Protein AF-A0A932A715-F1 (afdb_monomer)

Nearest PDB structures (foldseek):
  5jsb-assembly1_B  TM=7.926E-01  e=5.997E+00  synthetic construct
  8rnc-assembly1_B  TM=6.695E-01  e=8.934E+00  Influenza B virus (B/Memphis/13/2003)
  2cpt-assembly1_A  TM=4.252E-01  e=3.525E+00  Homo sapiens

Foldseek 3Di:
DDDDDDDDDDDDPDDDDDPDPDDCPPVVVVVVQVPADAAQDQAPLRFGPRGHPDVPDNHRPVVVCQVVPDPPDQHDPLAPVSLVVSLVVLVVCVVVVVDDPVRSVVSVVVSVVCVVVNVVSPPNQDPVRVVPPDDPPPPDPPPDDDDDDD

Radius of gyration: 22.98 Å; Cα contacts (8 Å, |Δi|>4): 101; chains: 1; bounding box: 58×63×66 Å

Organism: NCBI:txid658062

pLDDT: mean 71.46, std 17.24, range [36.31, 94.69]

Mean predicted aligned error: 15.46 Å

Structure (mmCIF, N/CA/C/O backbone):
data_AF-A0A932A715-F1
#
_entry.id   AF-A0A932A715-F1
#
loop_
_atom_site.group_PDB
_atom_site.id
_atom_site.type_symbol
_atom_site.label_atom_id
_atom_site.label_alt_id
_atom_site.label_comp_id
_atom_site.label_asym_id
_atom_site.label_entity_id
_atom_site.label_seq_id
_atom_site.pdbx_PDB_ins_code
_atom_site.Cartn_x
_atom_site.Cartn_y
_atom_site.Cartn_z
_atom_site.occupancy
_atom_site.B_iso_or_equiv
_atom_site.auth_seq_id
_atom_site.auth_comp_id
_atom_site.auth_asym_id
_atom_site.auth_atom_id
_atom_site.pdbx_PDB_mode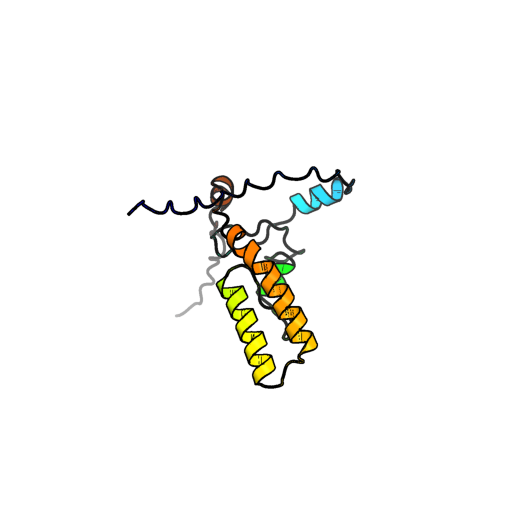l_num
ATOM 1 N N . MET A 1 1 ? 18.325 44.018 18.445 1.00 42.78 1 MET A N 1
ATOM 2 C CA . MET A 1 1 ? 17.453 42.977 17.862 1.00 42.78 1 MET A CA 1
ATOM 3 C C . MET A 1 1 ? 18.299 42.219 16.855 1.00 42.78 1 MET A C 1
ATOM 5 O O . MET A 1 1 ? 18.527 42.731 15.770 1.00 42.78 1 MET A O 1
ATOM 9 N N . SER A 1 2 ? 18.879 41.090 17.257 1.00 46.25 2 SER A N 1
ATOM 10 C CA . SER A 1 2 ? 19.697 40.268 16.357 1.00 46.25 2 SER A CA 1
ATOM 11 C C . SER A 1 2 ? 18.783 39.308 15.590 1.00 46.25 2 SER A C 1
ATOM 13 O O . SER A 1 2 ? 17.885 38.739 16.215 1.00 46.25 2 SER A O 1
ATOM 15 N N . PRO A 1 3 ? 18.955 39.127 14.269 1.00 54.88 3 PRO A N 1
ATOM 16 C CA . PRO A 1 3 ? 18.106 38.224 13.506 1.00 54.88 3 PRO A CA 1
ATOM 17 C C . PRO A 1 3 ? 18.422 36.764 13.857 1.00 54.88 3 PRO A C 1
ATOM 19 O O . PRO A 1 3 ? 19.577 36.339 13.859 1.00 54.88 3 PRO A O 1
ATOM 22 N N . SER A 1 4 ? 17.371 36.009 14.176 1.00 52.16 4 SER A N 1
ATOM 23 C CA . SER A 1 4 ? 17.410 34.561 14.376 1.00 52.16 4 SER A CA 1
ATOM 24 C C . SER A 1 4 ? 17.614 33.878 13.022 1.00 52.16 4 SER A C 1
ATOM 26 O O . SER A 1 4 ? 16.819 34.070 12.102 1.00 52.16 4 SER A O 1
ATOM 28 N N . ALA A 1 5 ? 18.703 33.121 12.882 1.00 52.81 5 ALA A N 1
ATOM 29 C CA . ALA A 1 5 ? 18.975 32.328 11.690 1.00 52.81 5 ALA A CA 1
ATOM 30 C C . ALA A 1 5 ? 18.004 31.138 11.623 1.00 52.81 5 ALA A C 1
ATOM 32 O O . ALA A 1 5 ? 17.916 30.349 12.564 1.00 52.81 5 ALA A O 1
ATOM 33 N N . ALA A 1 6 ? 17.280 31.011 10.509 1.00 52.44 6 ALA A N 1
ATOM 34 C CA . ALA A 1 6 ? 16.433 29.854 10.241 1.00 52.44 6 ALA A CA 1
ATOM 35 C C . ALA A 1 6 ? 17.293 28.577 10.130 1.00 52.44 6 ALA A C 1
ATOM 37 O O . ALA A 1 6 ? 18.383 28.629 9.551 1.00 52.44 6 ALA A O 1
ATOM 38 N N . PRO A 1 7 ? 16.833 27.427 10.657 1.00 53.25 7 PRO A N 1
ATOM 39 C CA . PRO A 1 7 ? 17.590 26.190 10.560 1.00 53.25 7 PRO A CA 1
ATOM 40 C C . PRO A 1 7 ? 17.639 25.730 9.101 1.00 53.25 7 PRO A C 1
ATOM 42 O O . PRO A 1 7 ? 16.609 25.548 8.451 1.00 53.25 7 PRO A O 1
ATOM 45 N N . VAL A 1 8 ? 18.853 25.535 8.588 1.00 55.34 8 VAL A N 1
ATOM 46 C CA . VAL A 1 8 ? 19.092 24.915 7.284 1.00 55.34 8 VAL A CA 1
ATOM 47 C C . VAL A 1 8 ? 18.646 23.461 7.388 1.00 55.34 8 VAL A C 1
ATOM 49 O O . VAL A 1 8 ? 19.193 22.692 8.179 1.00 55.34 8 VAL A O 1
ATOM 52 N N .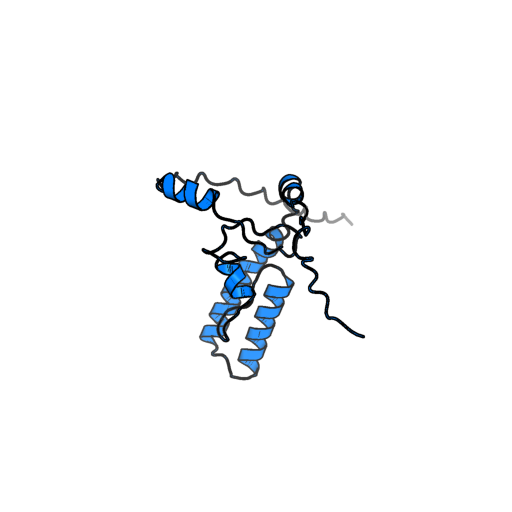 LEU A 1 9 ? 17.617 23.094 6.625 1.00 48.84 9 LEU A N 1
ATOM 53 C CA . LEU A 1 9 ? 17.127 21.724 6.547 1.00 48.84 9 LEU A CA 1
ATOM 54 C C . LEU A 1 9 ? 18.268 20.841 6.028 1.00 48.84 9 LEU A C 1
ATOM 56 O O . LEU A 1 9 ? 18.676 20.968 4.875 1.00 48.84 9 LEU A O 1
ATOM 60 N N . ALA A 1 10 ? 18.811 19.985 6.891 1.00 50.47 10 ALA A N 1
ATOM 61 C CA . ALA A 1 10 ? 19.874 19.067 6.516 1.00 50.47 10 ALA A CA 1
ATOM 62 C C . ALA A 1 10 ? 19.376 18.159 5.384 1.00 50.47 10 ALA A C 1
ATOM 64 O O . ALA A 1 10 ? 18.435 17.380 5.557 1.00 50.47 10 ALA A O 1
ATOM 65 N N . THR A 1 11 ? 19.997 18.268 4.213 1.00 53.75 11 THR A N 1
ATOM 66 C CA . THR A 1 11 ? 19.819 17.323 3.116 1.00 53.75 11 THR A CA 1
ATOM 67 C C . THR A 1 11 ? 20.312 15.962 3.589 1.00 53.75 11 THR A C 1
ATOM 69 O O . THR A 1 11 ? 21.509 15.747 3.764 1.00 53.75 11 THR A O 1
ATOM 72 N N . VAL A 1 12 ? 19.381 15.040 3.844 1.00 56.97 12 VAL A N 1
ATOM 73 C CA . VAL A 1 12 ? 19.720 13.652 4.168 1.00 56.97 12 VAL A CA 1
ATOM 74 C C . VAL A 1 12 ? 20.458 13.070 2.957 1.00 56.97 12 VAL A C 1
ATOM 76 O O . VAL A 1 12 ? 19.878 13.033 1.868 1.00 56.97 12 VAL A O 1
ATOM 79 N N . PRO A 1 13 ? 21.728 12.649 3.095 1.00 58.41 13 PRO A N 1
ATOM 80 C CA . PRO A 1 13 ? 22.461 12.054 1.990 1.00 58.41 13 PRO A CA 1
ATOM 81 C C . PRO A 1 13 ? 21.725 10.799 1.516 1.00 58.41 13 PRO A C 1
ATOM 83 O O . PRO A 1 13 ? 21.292 9.980 2.330 1.00 58.41 13 PRO A O 1
ATOM 86 N N . LYS A 1 14 ? 21.565 10.658 0.193 1.00 44.91 14 LYS A N 1
ATOM 87 C CA . LYS A 1 14 ? 20.946 9.476 -0.421 1.00 44.91 14 LYS A CA 1
ATOM 88 C C . LYS A 1 14 ? 21.662 8.229 0.124 1.00 44.91 14 LYS A C 1
ATOM 90 O O . LYS A 1 14 ? 22.885 8.155 -0.022 1.00 44.91 14 LYS A O 1
ATOM 95 N N . PRO A 1 15 ? 20.953 7.288 0.776 1.00 53.38 15 PRO A N 1
ATOM 96 C CA . PRO A 1 15 ? 21.588 6.109 1.347 1.00 53.38 15 PRO A CA 1
ATOM 97 C C . PRO A 1 15 ? 22.315 5.361 0.232 1.00 53.38 15 PRO A C 1
ATOM 99 O O . PRO A 1 15 ? 21.731 5.057 -0.811 1.00 53.38 15 PRO A O 1
ATOM 102 N N . GLN A 1 16 ? 23.611 5.125 0.428 1.00 54.03 16 GLN A N 1
ATOM 103 C CA . GLN A 1 16 ? 24.391 4.360 -0.532 1.00 54.03 16 GLN A CA 1
ATOM 104 C C . GLN A 1 16 ? 23.922 2.901 -0.483 1.00 54.03 16 GLN A C 1
ATOM 106 O O . GLN A 1 16 ? 23.718 2.373 0.616 1.00 54.03 16 GLN A O 1
ATOM 111 N N . PRO A 1 17 ? 23.707 2.249 -1.639 1.00 57.19 17 PRO A N 1
ATOM 112 C CA . PRO A 1 17 ? 23.274 0.862 -1.671 1.00 57.19 17 PRO A CA 1
ATOM 113 C C . PRO A 1 17 ? 24.315 -0.007 -0.965 1.00 57.19 17 PRO A C 1
ATOM 115 O O . PRO A 1 17 ? 25.486 -0.038 -1.336 1.00 57.19 17 PRO A O 1
ATOM 118 N N . ILE A 1 18 ? 23.875 -0.699 0.082 1.00 66.25 18 ILE A N 1
ATOM 119 C CA . ILE A 1 18 ? 24.702 -1.661 0.803 1.00 66.25 18 ILE A CA 1
ATOM 120 C C . ILE A 1 18 ? 24.985 -2.814 -0.173 1.00 66.25 18 ILE A C 1
ATOM 122 O O . ILE A 1 18 ? 24.028 -3.322 -0.767 1.00 66.25 18 ILE A O 1
ATOM 126 N N . PRO A 1 19 ? 26.245 -3.247 -0.364 1.00 61.12 19 PRO A N 1
ATOM 127 C CA . PRO A 1 19 ? 26.550 -4.404 -1.195 1.00 61.12 19 PRO A CA 1
ATOM 128 C C . PRO A 1 19 ? 25.852 -5.640 -0.622 1.00 61.12 19 PRO A C 1
ATOM 130 O O . PRO A 1 19 ? 26.266 -6.196 0.395 1.00 61.12 19 PRO A O 1
ATOM 133 N N . VAL A 1 20 ? 24.754 -6.056 -1.250 1.00 62.41 20 VAL A N 1
ATOM 134 C CA . VAL A 1 20 ? 24.082 -7.308 -0.906 1.00 62.41 20 VAL A CA 1
ATOM 135 C C . VAL A 1 20 ? 24.971 -8.431 -1.443 1.00 62.41 20 VAL A C 1
ATOM 137 O O . VAL A 1 20 ? 25.225 -8.451 -2.651 1.00 62.41 20 VAL A O 1
ATOM 140 N N . PRO A 1 21 ? 25.480 -9.352 -0.600 1.00 60.28 21 PRO A N 1
ATOM 141 C CA . PRO A 1 21 ? 26.271 -10.469 -1.091 1.00 60.28 21 PRO A CA 1
ATOM 142 C C . PRO A 1 21 ? 25.436 -11.240 -2.109 1.00 60.28 21 PRO A C 1
ATOM 144 O O . PRO A 1 21 ? 24.274 -11.565 -1.849 1.00 60.28 21 PRO A O 1
ATOM 147 N N . ALA A 1 22 ? 26.019 -11.507 -3.278 1.00 62.56 22 ALA A N 1
ATOM 148 C CA . ALA A 1 22 ? 25.360 -12.263 -4.326 1.00 62.56 22 ALA A CA 1
ATOM 149 C C . ALA A 1 22 ? 25.011 -13.652 -3.780 1.00 62.56 22 ALA A C 1
ATOM 151 O O . ALA A 1 22 ? 25.857 -14.541 -3.683 1.00 62.56 22 ALA A O 1
ATOM 152 N N . ARG A 1 23 ? 23.751 -13.847 -3.385 1.00 59.50 23 ARG A N 1
ATOM 153 C CA . ARG A 1 23 ? 23.230 -15.184 -3.132 1.00 59.50 23 ARG A CA 1
ATOM 154 C C . ARG A 1 23 ? 23.239 -15.888 -4.488 1.00 59.50 23 ARG A C 1
ATOM 156 O O . ARG A 1 23 ? 22.693 -15.310 -5.429 1.00 59.50 23 ARG A O 1
ATOM 163 N N . PRO A 1 24 ? 23.822 -17.091 -4.624 1.00 59.19 24 PRO A N 1
ATOM 164 C CA . PRO A 1 24 ? 23.767 -17.833 -5.873 1.00 59.19 24 PRO A CA 1
ATOM 165 C C . PRO A 1 24 ? 22.318 -18.277 -6.098 1.00 59.19 24 PRO A C 1
ATOM 167 O O . PRO A 1 24 ? 21.889 -19.360 -5.708 1.00 59.19 24 PRO A O 1
ATOM 170 N N . VAL A 1 25 ? 21.517 -17.386 -6.672 1.00 60.53 25 VAL A N 1
ATOM 171 C CA . VAL A 1 25 ? 20.263 -17.737 -7.318 1.00 60.53 25 VAL A CA 1
ATOM 172 C C . VAL A 1 25 ? 20.689 -18.429 -8.604 1.00 60.53 25 VAL A C 1
ATOM 174 O O . VAL A 1 25 ? 21.437 -17.841 -9.381 1.00 60.53 25 VAL A O 1
ATOM 177 N N . GLY A 1 26 ? 20.291 -19.689 -8.804 1.00 66.69 26 GLY A N 1
ATOM 178 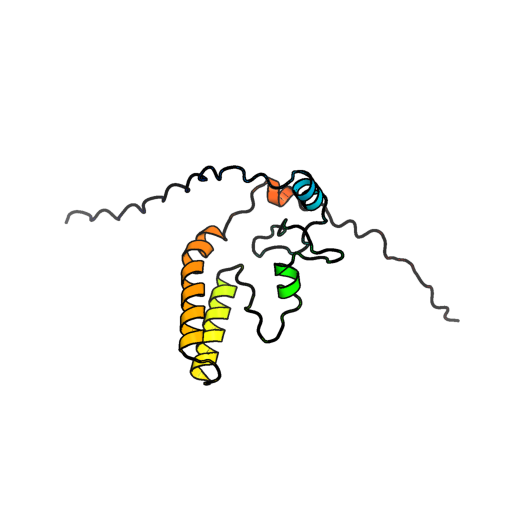C CA . GLY A 1 26 ? 20.657 -20.431 -10.014 1.00 66.69 26 GLY A CA 1
ATOM 179 C C . GLY A 1 26 ? 20.369 -19.581 -11.253 1.00 66.69 26 GLY A C 1
ATOM 180 O O . GLY A 1 26 ? 19.233 -19.136 -11.426 1.00 66.69 26 GLY A O 1
ATOM 181 N N . ALA A 1 27 ? 21.400 -19.317 -12.065 1.00 67.38 27 ALA A N 1
ATOM 182 C CA . ALA A 1 27 ? 21.366 -18.356 -13.173 1.00 67.38 27 ALA A CA 1
ATOM 183 C C . ALA A 1 27 ? 20.176 -18.583 -14.124 1.00 67.38 27 ALA A C 1
ATOM 185 O O . ALA A 1 27 ? 19.577 -17.641 -14.633 1.00 67.38 27 ALA A O 1
ATOM 186 N N . GLU A 1 28 ? 19.756 -19.835 -14.276 1.00 69.88 28 GLU A N 1
ATOM 187 C CA . GLU A 1 28 ? 18.605 -20.249 -15.075 1.00 69.88 28 GLU A CA 1
ATOM 188 C C . GLU A 1 28 ? 17.259 -19.696 -14.575 1.00 69.88 28 GLU A C 1
ATOM 190 O O . GLU A 1 28 ? 16.420 -19.273 -15.375 1.00 69.88 28 GLU A O 1
ATOM 195 N N . ARG A 1 29 ? 17.064 -19.599 -13.251 1.00 71.00 29 ARG A N 1
ATOM 196 C CA . ARG A 1 29 ? 15.857 -18.991 -12.661 1.00 71.00 29 ARG A CA 1
ATOM 197 C C . ARG A 1 29 ? 15.821 -17.484 -12.906 1.00 71.00 29 ARG A C 1
ATOM 199 O O . ARG A 1 29 ? 14.747 -16.933 -13.128 1.00 71.00 29 ARG A O 1
ATOM 206 N N . VAL A 1 30 ? 16.984 -16.832 -12.886 1.00 75.62 30 VAL A N 1
ATOM 207 C CA . VAL A 1 30 ? 17.115 -15.392 -13.159 1.00 75.62 30 VAL A CA 1
ATOM 208 C C . VAL A 1 30 ? 16.844 -15.105 -14.635 1.00 75.62 30 VAL A C 1
ATOM 210 O O . VAL A 1 30 ? 16.064 -14.209 -14.950 1.00 75.62 30 VAL A O 1
ATOM 213 N N . ASN A 1 31 ? 17.399 -15.913 -15.539 1.00 80.12 31 ASN A N 1
ATOM 214 C CA . ASN A 1 31 ? 17.168 -15.787 -16.980 1.00 80.12 31 ASN A CA 1
ATOM 215 C C . ASN A 1 31 ? 15.692 -15.989 -17.340 1.00 80.12 31 ASN A C 1
ATOM 217 O O . ASN A 1 31 ? 15.118 -15.178 -18.064 1.00 80.12 31 ASN A O 1
ATOM 221 N N . SER A 1 32 ? 15.057 -17.014 -16.768 1.00 76.12 32 SER A N 1
ATOM 222 C CA . SER A 1 32 ? 13.627 -17.275 -16.970 1.00 76.12 32 SER A CA 1
ATOM 223 C C . SER A 1 32 ? 12.755 -16.126 -16.453 1.00 76.12 32 SER A C 1
ATOM 225 O O . SER A 1 32 ? 11.810 -15.714 -17.120 1.00 76.12 32 SER A O 1
ATOM 227 N N . ALA A 1 33 ? 13.092 -15.555 -15.290 1.00 74.38 33 ALA A N 1
ATOM 228 C CA . ALA A 1 33 ? 12.398 -14.380 -14.761 1.00 74.38 33 ALA A CA 1
ATOM 229 C C . ALA A 1 33 ? 12.606 -13.133 -15.636 1.00 74.38 33 ALA A C 1
ATOM 231 O O . ALA A 1 33 ? 11.702 -12.307 -15.754 1.00 74.38 33 ALA A O 1
ATOM 232 N N . ASN A 1 34 ? 13.776 -13.001 -16.267 1.00 82.50 34 ASN A N 1
ATOM 233 C CA . ASN A 1 34 ? 14.078 -11.877 -17.145 1.00 82.50 34 ASN A CA 1
ATOM 234 C C . ASN A 1 34 ? 13.344 -11.941 -18.488 1.00 82.50 34 ASN A C 1
ATOM 236 O O . ASN A 1 34 ? 12.950 -10.891 -18.999 1.00 82.50 34 ASN A O 1
ATOM 240 N N . ALA A 1 35 ? 13.140 -13.149 -19.016 1.00 85.06 35 ALA A N 1
ATOM 241 C CA . ALA A 1 35 ? 12.402 -13.407 -20.251 1.00 85.06 35 ALA A CA 1
ATOM 242 C C . ALA A 1 35 ? 10.871 -13.379 -20.073 1.00 85.06 35 ALA A C 1
ATOM 244 O O . ALA A 1 35 ? 10.136 -13.342 -21.059 1.00 85.06 35 ALA A O 1
ATOM 245 N N . ALA A 1 36 ? 10.375 -13.407 -18.833 1.00 86.12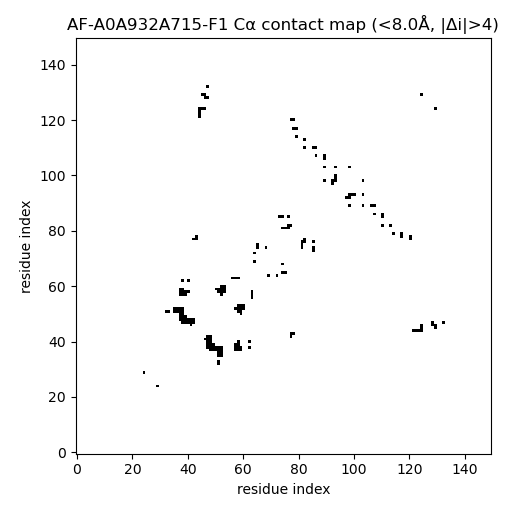 36 ALA A N 1
ATOM 246 C CA . ALA A 1 36 ? 8.946 -13.357 -18.564 1.00 86.12 36 ALA A CA 1
ATOM 247 C C . ALA A 1 36 ? 8.333 -12.010 -19.007 1.00 86.12 36 ALA A C 1
ATOM 249 O O . ALA A 1 36 ? 8.965 -10.958 -18.842 1.00 86.12 36 ALA A O 1
ATOM 250 N N . PRO A 1 37 ? 7.083 -12.008 -19.515 1.00 90.19 37 PRO A N 1
ATOM 251 C CA . PRO A 1 37 ? 6.371 -10.770 -19.815 1.00 90.19 37 PRO A CA 1
ATOM 252 C C . PRO A 1 37 ? 6.299 -9.880 -18.570 1.00 90.19 37 PRO A C 1
ATOM 254 O O . PRO A 1 37 ? 6.187 -10.369 -17.445 1.00 90.19 37 PRO A O 1
ATOM 257 N N . ARG A 1 38 ? 6.375 -8.561 -18.758 1.00 91.31 38 ARG A N 1
ATOM 258 C CA . ARG A 1 38 ? 6.346 -7.593 -17.653 1.00 91.31 38 ARG A CA 1
ATOM 259 C C . ARG A 1 38 ? 4.919 -7.212 -17.284 1.00 91.31 38 ARG A C 1
ATOM 261 O O . ARG A 1 38 ? 4.026 -7.187 -18.126 1.00 91.31 38 ARG A O 1
ATOM 268 N N . CYS A 1 39 ? 4.720 -6.908 -16.006 1.00 92.12 39 CYS A N 1
ATOM 269 C CA . CYS A 1 39 ? 3.463 -6.402 -15.476 1.00 92.12 39 CYS A CA 1
ATOM 270 C C . CYS A 1 39 ? 3.017 -5.147 -16.241 1.00 92.12 39 CYS A C 1
ATOM 272 O O . CYS A 1 39 ? 3.777 -4.181 -16.336 1.00 92.12 39 CYS A O 1
ATOM 274 N N . ARG A 1 40 ? 1.771 -5.149 -16.726 1.00 92.19 40 ARG A N 1
ATOM 275 C CA . ARG A 1 40 ? 1.181 -4.032 -17.482 1.00 92.19 40 ARG A CA 1
ATOM 276 C C . ARG A 1 40 ? 0.647 -2.888 -16.615 1.00 92.19 40 ARG A C 1
ATOM 278 O O . ARG A 1 40 ? 0.176 -1.900 -17.157 1.00 92.19 40 ARG A O 1
ATOM 285 N N . HIS A 1 41 ? 0.693 -3.013 -15.289 1.00 89.25 41 HIS A N 1
ATOM 286 C CA . HIS A 1 41 ? 0.242 -1.949 -14.395 1.00 89.25 41 HIS A CA 1
ATOM 287 C C . HIS A 1 41 ? 1.150 -0.717 -14.510 1.00 89.25 41 HIS A C 1
ATOM 289 O O . HIS A 1 41 ? 2.378 -0.836 -14.408 1.00 89.25 41 HIS A O 1
ATOM 295 N N . GLN A 1 42 ? 0.528 0.446 -14.697 1.00 87.50 42 GLN A N 1
ATOM 296 C CA . GLN A 1 42 ? 1.177 1.747 -14.643 1.00 87.50 42 GLN A CA 1
ATOM 297 C C . GLN A 1 42 ? 0.974 2.337 -13.256 1.00 87.50 42 GLN A C 1
ATOM 299 O O . GLN A 1 42 ? -0.160 2.492 -12.807 1.00 87.50 42 GLN A O 1
ATOM 304 N N . LYS A 1 43 ? 2.097 2.644 -12.615 1.00 80.12 43 LYS A N 1
ATOM 305 C CA . LYS A 1 43 ? 2.132 3.237 -11.293 1.00 80.12 43 LYS A CA 1
ATOM 306 C C . LYS A 1 43 ? 1.566 4.653 -11.310 1.00 80.12 43 LYS A C 1
ATOM 308 O O . LYS A 1 43 ? 1.515 5.295 -12.362 1.00 80.12 43 LYS A O 1
ATOM 313 N N . VAL A 1 44 ? 1.225 5.183 -10.140 1.00 77.25 44 VAL A N 1
ATOM 314 C CA . VAL A 1 44 ? 0.699 6.556 -9.981 1.00 77.25 44 VAL A CA 1
ATOM 315 C C . VAL A 1 44 ? 1.632 7.641 -10.532 1.00 77.25 44 VAL A C 1
ATOM 317 O O . VAL A 1 44 ? 1.171 8.703 -10.934 1.00 77.25 44 VAL A O 1
ATOM 320 N N . ASN A 1 45 ? 2.939 7.370 -10.592 1.00 71.62 45 ASN A N 1
ATOM 321 C CA . ASN A 1 45 ? 3.949 8.266 -11.157 1.00 71.62 45 ASN A CA 1
ATOM 322 C C . ASN A 1 45 ? 4.128 8.102 -12.681 1.00 71.62 45 ASN A C 1
ATOM 324 O O . ASN A 1 45 ? 5.075 8.634 -13.252 1.00 71.62 45 ASN A O 1
ATOM 328 N N . GLY A 1 46 ? 3.259 7.333 -13.343 1.00 76.38 46 GLY A N 1
ATOM 329 C CA . GLY A 1 46 ? 3.292 7.104 -14.787 1.00 76.38 46 GLY A CA 1
ATOM 330 C C . GLY A 1 46 ? 4.267 6.015 -15.245 1.00 76.38 46 GLY A C 1
ATOM 331 O O . GLY A 1 46 ? 4.297 5.697 -16.434 1.00 76.38 46 GLY A O 1
ATOM 332 N N . VAL A 1 47 ? 5.030 5.387 -14.346 1.00 82.25 47 VAL A N 1
ATOM 333 C CA . VAL A 1 47 ? 6.016 4.352 -14.710 1.00 82.25 47 VAL A CA 1
ATOM 334 C C . VAL A 1 47 ? 5.393 2.963 -14.684 1.00 82.25 47 VAL A C 1
ATOM 336 O O . VAL A 1 47 ? 4.654 2.618 -13.764 1.00 82.25 47 VAL A O 1
ATOM 339 N N . ARG A 1 48 ? 5.732 2.095 -15.643 1.00 84.50 48 ARG A N 1
ATOM 340 C CA . ARG A 1 48 ? 5.308 0.685 -15.582 1.00 84.50 48 ARG A CA 1
ATOM 341 C C . ARG A 1 48 ? 5.947 -0.041 -14.390 1.00 84.50 48 ARG A C 1
ATOM 343 O O . ARG A 1 48 ? 7.098 0.183 -14.032 1.00 84.50 48 ARG A O 1
ATOM 350 N N . CYS A 1 49 ? 5.210 -0.959 -13.768 1.00 85.69 49 CYS A N 1
ATOM 351 C CA . CYS A 1 49 ? 5.665 -1.709 -12.589 1.00 85.69 49 CYS A CA 1
ATOM 352 C C . CYS A 1 49 ? 6.985 -2.485 -12.807 1.00 85.69 49 CYS A C 1
ATOM 354 O O . CYS A 1 49 ? 7.751 -2.655 -11.859 1.00 85.69 49 CYS A O 1
ATOM 356 N N . GLY A 1 50 ? 7.244 -2.995 -14.018 1.00 84.12 50 GLY A N 1
ATOM 357 C CA . GLY A 1 50 ? 8.500 -3.680 -14.381 1.00 84.12 50 GLY A CA 1
ATOM 358 C C . GLY A 1 50 ? 8.717 -5.069 -13.752 1.00 84.12 50 GLY A C 1
ATOM 359 O O . GLY A 1 50 ? 9.577 -5.833 -14.197 1.00 84.12 50 GLY A O 1
ATOM 360 N N . SER A 1 51 ? 7.913 -5.451 -12.757 1.00 87.31 51 SER A N 1
ATOM 361 C CA . SER A 1 51 ? 7.931 -6.799 -12.174 1.00 87.31 51 SER A CA 1
ATOM 362 C C . SER A 1 51 ? 7.504 -7.856 -13.204 1.00 87.31 51 SER A C 1
ATOM 364 O O . SER A 1 51 ? 6.633 -7.564 -14.030 1.00 87.31 51 SER A O 1
ATOM 366 N N . PRO A 1 52 ? 8.062 -9.081 -13.168 1.00 91.00 52 PRO A N 1
ATOM 367 C CA . PRO A 1 52 ? 7.609 -10.164 -14.034 1.00 91.00 52 PRO A CA 1
ATOM 368 C C . PRO A 1 52 ? 6.134 -10.480 -13.753 1.00 91.00 52 PRO A C 1
ATOM 370 O O . PRO A 1 52 ? 5.695 -10.528 -12.598 1.00 91.00 52 PRO A O 1
ATOM 373 N N . ALA A 1 53 ? 5.357 -10.649 -14.817 1.00 92.06 53 ALA A N 1
ATOM 374 C CA . ALA A 1 53 ? 3.965 -11.045 -14.732 1.00 92.06 53 ALA A CA 1
ATOM 375 C C . ALA A 1 53 ? 3.853 -12.505 -14.277 1.00 92.06 53 ALA A C 1
ATOM 377 O O . ALA A 1 53 ? 4.744 -13.327 -14.515 1.00 92.06 53 ALA A O 1
ATOM 378 N N . VAL A 1 54 ? 2.745 -12.831 -13.613 1.00 90.69 54 VAL A N 1
ATOM 379 C CA . VAL A 1 54 ? 2.432 -14.226 -13.284 1.00 90.69 54 VAL A CA 1
ATOM 380 C C . VAL A 1 54 ? 2.156 -14.985 -14.584 1.00 90.69 54 VAL A C 1
ATOM 382 O O . VAL A 1 54 ? 1.688 -14.409 -15.565 1.00 90.69 54 VAL A O 1
ATOM 385 N N . HIS A 1 55 ? 2.459 -16.280 -14.603 1.00 85.81 55 HIS A N 1
ATOM 386 C CA . HIS A 1 55 ? 2.281 -17.133 -15.774 1.00 85.81 55 HIS A CA 1
ATOM 387 C C . HIS A 1 55 ? 0.870 -16.985 -16.379 1.00 85.81 55 HIS A C 1
ATOM 389 O O . HIS A 1 55 ? -0.129 -17.154 -15.680 1.00 85.81 55 HIS A O 1
ATOM 395 N N . HIS A 1 56 ? 0.805 -16.643 -17.671 1.00 84.19 56 HIS A N 1
ATOM 396 C CA . HIS A 1 56 ? -0.427 -16.347 -18.421 1.00 84.19 56 HIS A CA 1
ATOM 397 C C . HIS A 1 56 ? -1.306 -15.209 -17.864 1.00 84.19 56 HIS A C 1
ATOM 399 O O . HIS A 1 56 ? -2.503 -15.158 -18.151 1.00 84.19 56 HIS A O 1
ATOM 405 N N . ARG A 1 57 ? -0.745 -14.275 -17.089 1.00 89.06 57 ARG A N 1
ATOM 406 C CA . ARG A 1 57 ? -1.454 -13.089 -16.582 1.00 89.06 57 ARG A CA 1
ATOM 407 C C . ARG A 1 57 ? -0.863 -11.799 -17.139 1.00 89.06 57 ARG A C 1
ATOM 409 O O . ARG A 1 57 ? 0.270 -11.760 -17.610 1.00 89.06 57 ARG A O 1
ATOM 416 N N . LYS A 1 58 ? -1.657 -10.726 -17.082 1.00 91.06 58 LYS A N 1
ATOM 417 C CA . LYS A 1 58 ? -1.246 -9.375 -17.509 1.00 91.06 58 LYS A CA 1
ATOM 418 C C . LYS A 1 58 ? -0.449 -8.640 -16.425 1.00 91.06 58 LYS A C 1
ATOM 420 O O . LYS A 1 58 ? 0.269 -7.686 -16.727 1.00 91.06 58 LYS A O 1
ATOM 425 N N . TYR A 1 59 ? -0.569 -9.076 -15.173 1.00 91.56 59 TYR A N 1
ATOM 426 C CA . TYR A 1 59 ? -0.040 -8.382 -14.006 1.00 91.56 59 TYR A CA 1
ATOM 427 C C . TYR A 1 59 ? 0.919 -9.265 -13.195 1.00 91.56 59 TYR A C 1
ATOM 429 O O . TYR A 1 59 ? 0.922 -10.493 -13.307 1.00 91.56 59 TYR A O 1
ATOM 437 N N . CYS A 1 60 ? 1.779 -8.635 -12.388 1.00 90.94 60 CYS A N 1
ATOM 438 C CA . CYS A 1 60 ? 2.564 -9.348 -11.378 1.00 90.94 60 CYS A CA 1
ATOM 439 C C . CYS A 1 60 ? 1.655 -9.829 -10.241 1.00 90.94 60 CYS A C 1
ATOM 441 O O . CYS A 1 60 ? 0.516 -9.387 -10.124 1.00 90.94 60 CYS A O 1
ATOM 443 N N . TYR A 1 61 ? 2.169 -10.698 -9.367 1.00 88.88 61 TYR A N 1
ATOM 444 C CA . TYR A 1 61 ? 1.385 -11.267 -8.263 1.00 88.88 61 TYR A CA 1
ATOM 445 C C . TYR A 1 61 ? 0.673 -10.196 -7.420 1.00 88.88 61 TYR A C 1
ATOM 447 O O . TYR A 1 61 ? -0.491 -10.358 -7.065 1.00 88.88 61 TYR A O 1
ATOM 455 N N . TYR A 1 62 ? 1.357 -9.083 -7.148 1.00 86.06 62 TYR A N 1
ATOM 456 C CA . TYR A 1 62 ? 0.790 -7.958 -6.412 1.00 86.06 62 TYR A CA 1
ATOM 457 C C . TYR A 1 62 ? -0.335 -7.256 -7.191 1.00 86.06 62 TYR A C 1
ATOM 459 O O . TYR A 1 62 ? -1.439 -7.107 -6.676 1.00 86.06 62 TYR A O 1
ATOM 467 N N . HIS A 1 63 ? -0.091 -6.877 -8.449 1.00 88.31 63 HIS A N 1
ATOM 468 C CA . HIS A 1 63 ? -1.080 -6.143 -9.242 1.00 88.31 63 HIS A CA 1
ATOM 469 C C . HIS A 1 63 ? -2.251 -7.010 -9.725 1.00 88.31 63 HIS A C 1
ATOM 471 O O . HIS A 1 63 ? -3.331 -6.483 -9.961 1.00 88.31 63 HIS A O 1
ATOM 477 N N . GLU A 1 64 ? -2.096 -8.332 -9.808 1.00 89.00 64 GLU A N 1
ATOM 478 C CA . GLU A 1 64 ? -3.231 -9.235 -10.040 1.00 89.00 64 GLU A CA 1
ATOM 479 C C . GLU A 1 64 ? -4.221 -9.165 -8.863 1.00 89.00 64 GLU A C 1
ATOM 481 O O . GLU A 1 64 ? -5.424 -9.033 -9.072 1.00 89.00 64 GLU A O 1
ATOM 486 N N . LYS A 1 65 ? -3.718 -9.158 -7.619 1.00 84.50 65 LYS A N 1
ATOM 487 C CA . LYS A 1 65 ? -4.554 -8.979 -6.420 1.00 84.50 65 LYS A CA 1
ATOM 488 C C . LYS A 1 65 ? -5.148 -7.580 -6.304 1.00 84.50 65 LYS A C 1
ATOM 490 O O . LYS A 1 65 ? -6.232 -7.426 -5.760 1.00 84.50 65 LYS A O 1
ATOM 495 N N . PHE A 1 66 ? -4.458 -6.569 -6.825 1.00 81.81 66 PHE A N 1
ATOM 496 C CA . PHE A 1 66 ? -4.979 -5.205 -6.862 1.00 81.81 66 PHE A CA 1
ATOM 497 C C . PHE A 1 66 ? -6.241 -5.086 -7.724 1.00 81.81 66 PHE A C 1
ATOM 499 O O . PHE A 1 66 ? -7.223 -4.493 -7.287 1.00 81.81 66 PHE A O 1
ATOM 506 N N . TYR A 1 67 ? -6.230 -5.658 -8.931 1.00 83.94 67 TYR A N 1
ATOM 507 C CA . TYR A 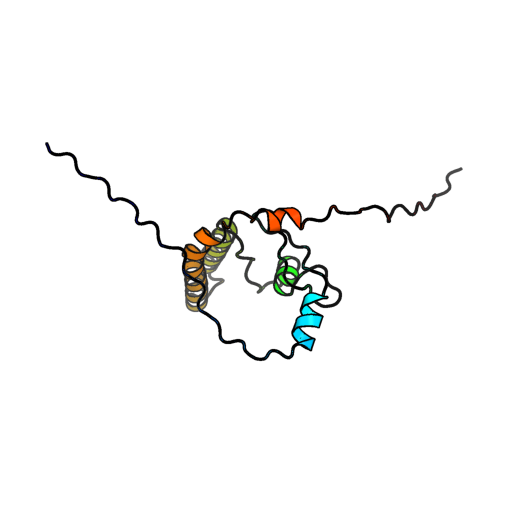1 67 ? -7.376 -5.587 -9.845 1.00 83.94 67 TYR A CA 1
ATOM 508 C C . TYR A 1 67 ? -8.466 -6.618 -9.545 1.00 83.94 67 TYR A C 1
ATOM 510 O O . TYR A 1 67 ? -9.584 -6.501 -10.041 1.00 83.94 67 TYR A O 1
ATOM 518 N N . SER A 1 68 ? -8.162 -7.643 -8.754 1.00 84.25 68 SER A N 1
ATOM 519 C CA . SER A 1 68 ? -9.123 -8.657 -8.313 1.00 84.25 68 SER A CA 1
ATOM 520 C C . SER A 1 68 ? -9.016 -8.870 -6.801 1.00 84.25 68 SER A C 1
ATOM 522 O O . SER A 1 68 ? -8.589 -9.942 -6.363 1.00 84.25 68 SER A O 1
ATOM 524 N N . PRO A 1 69 ? -9.363 -7.845 -5.998 1.00 76.94 69 PRO A N 1
ATOM 525 C CA . PRO A 1 69 ? -9.234 -7.921 -4.554 1.00 76.94 69 PRO A CA 1
ATOM 526 C C . PRO A 1 69 ? -10.280 -8.875 -3.984 1.00 76.94 69 PRO A C 1
ATOM 528 O O . PRO A 1 69 ? -11.464 -8.812 -4.324 1.00 76.94 69 PRO A O 1
ATOM 531 N N . ASN A 1 70 ? -9.858 -9.746 -3.072 1.00 78.44 70 ASN A N 1
ATOM 532 C CA . ASN A 1 70 ? -10.792 -10.463 -2.215 1.00 78.44 70 ASN A CA 1
ATOM 533 C C . ASN A 1 70 ? -11.285 -9.531 -1.102 1.00 78.44 70 ASN A C 1
ATOM 535 O O . ASN A 1 70 ? -10.638 -8.541 -0.770 1.00 78.44 70 ASN A O 1
ATOM 539 N N . ALA A 1 71 ? -12.390 -9.897 -0.448 1.00 69.94 71 ALA A N 1
ATOM 540 C CA . ALA A 1 71 ? -12.976 -9.108 0.642 1.00 69.94 71 ALA A CA 1
ATOM 541 C C . ALA A 1 71 ? -12.006 -8.805 1.807 1.00 69.94 71 ALA A C 1
ATOM 543 O O .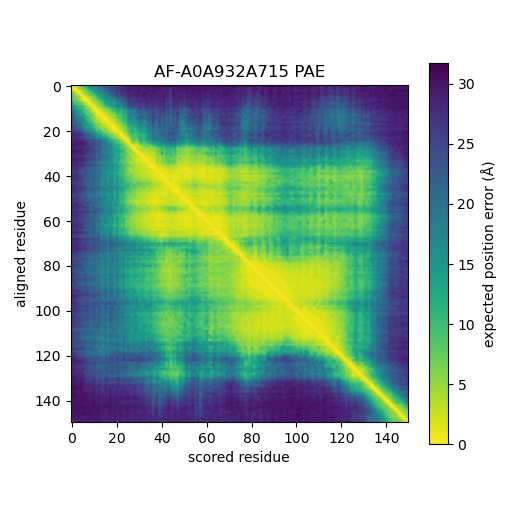 ALA A 1 71 ? -12.214 -7.842 2.537 1.00 69.94 71 ALA A O 1
ATOM 544 N N . ASN A 1 72 ? -10.953 -9.614 1.969 1.00 68.00 72 ASN A N 1
ATOM 545 C CA . ASN A 1 72 ? -9.966 -9.491 3.045 1.00 68.00 72 ASN A CA 1
ATOM 546 C C . ASN A 1 72 ? -8.607 -8.936 2.583 1.00 68.00 72 ASN A C 1
ATOM 548 O O . ASN A 1 72 ? -7.683 -8.865 3.394 1.00 68.00 72 ASN A O 1
ATOM 552 N N . ASP A 1 73 ? -8.442 -8.603 1.300 1.00 73.31 73 ASP A N 1
ATOM 553 C CA . ASP A 1 73 ? -7.171 -8.069 0.812 1.00 73.31 73 ASP A CA 1
ATOM 554 C C . ASP A 1 73 ? -7.012 -6.596 1.233 1.00 73.31 73 ASP A C 1
ATOM 556 O O . ASP A 1 73 ? -7.950 -5.798 1.193 1.00 73.31 73 ASP A O 1
ATOM 560 N N . ILE A 1 74 ? -5.801 -6.233 1.662 1.00 68.75 74 ILE A N 1
ATOM 561 C CA . ILE A 1 74 ? -5.449 -4.849 2.005 1.00 68.75 74 ILE A CA 1
ATOM 562 C C . ILE A 1 74 ? -5.447 -4.027 0.704 1.00 68.75 74 ILE A C 1
ATOM 564 O O . ILE A 1 74 ? -4.905 -4.505 -0.299 1.00 68.75 74 ILE A O 1
ATOM 568 N N . PRO A 1 75 ? -6.022 -2.806 0.690 1.00 70.81 75 PRO A N 1
ATOM 569 C CA . PRO A 1 75 ? -5.968 -1.944 -0.486 1.00 70.81 75 PRO A CA 1
ATOM 570 C C . PRO A 1 75 ? -4.516 -1.676 -0.890 1.00 70.81 75 PRO A C 1
ATOM 572 O O . PRO A 1 75 ? -3.627 -1.609 -0.042 1.00 70.81 75 PRO A O 1
ATOM 575 N N . CYS A 1 76 ? -4.276 -1.510 -2.190 1.00 75.56 76 CYS A N 1
ATOM 576 C CA . CYS A 1 76 ? -2.954 -1.146 -2.696 1.00 75.56 76 CYS A CA 1
ATOM 577 C C . CYS A 1 76 ? -2.467 0.137 -2.014 1.00 75.56 76 CYS A C 1
ATOM 579 O O . CYS A 1 76 ? -3.242 1.079 -1.900 1.00 75.56 76 CYS A O 1
ATOM 581 N N . LEU A 1 77 ? -1.212 0.155 -1.552 1.00 77.69 77 LEU A N 1
ATOM 582 C CA . LEU A 1 77 ? -0.603 1.278 -0.825 1.00 77.69 77 LEU A CA 1
ATOM 583 C C . LEU A 1 77 ? 0.530 1.905 -1.638 1.00 77.69 77 LEU A C 1
ATOM 585 O O . LEU A 1 77 ? 1.685 1.934 -1.212 1.00 77.69 77 LEU A O 1
ATOM 589 N N . GLU A 1 78 ? 0.215 2.319 -2.855 1.00 76.00 78 GLU A N 1
ATOM 590 C CA . GLU A 1 78 ? 1.213 2.783 -3.816 1.00 76.00 78 GLU A CA 1
ATOM 591 C C . GLU A 1 78 ? 1.549 4.271 -3.676 1.00 76.00 78 GLU A C 1
ATOM 593 O O . GLU A 1 78 ? 2.660 4.697 -3.982 1.00 76.00 78 GLU A O 1
ATOM 598 N N . ASP A 1 79 ? 0.595 5.056 -3.179 1.00 76.50 79 ASP A N 1
ATOM 599 C CA . ASP A 1 79 ? 0.691 6.508 -3.069 1.00 76.50 79 ASP A CA 1
ATOM 600 C C . ASP A 1 79 ? 0.156 7.033 -1.730 1.00 76.50 79 ASP A C 1
ATOM 602 O O . ASP A 1 79 ? -0.486 6.322 -0.952 1.00 76.50 79 ASP A O 1
ATOM 606 N N . ALA A 1 80 ? 0.396 8.314 -1.453 1.00 77.38 80 ALA A N 1
ATOM 607 C CA . ALA A 1 80 ? 0.001 8.914 -0.184 1.00 77.38 80 ALA A CA 1
ATOM 608 C C . ALA A 1 80 ? -1.518 8.900 0.041 1.00 77.38 80 ALA A C 1
ATOM 610 O O . ALA A 1 80 ? -1.963 8.693 1.174 1.00 77.38 80 ALA A O 1
ATOM 611 N N . ASN A 1 81 ? -2.314 9.059 -1.018 1.00 79.00 81 ASN A N 1
ATOM 612 C CA . ASN A 1 81 ? -3.767 9.011 -0.918 1.00 79.00 81 ASN A CA 1
ATOM 613 C C . ASN A 1 81 ? -4.246 7.592 -0.626 1.00 79.00 81 ASN A C 1
ATOM 615 O O . ASN A 1 81 ? -5.133 7.421 0.207 1.00 79.00 81 ASN A O 1
ATOM 619 N N . SER A 1 82 ? -3.644 6.570 -1.239 1.00 80.12 82 SER A N 1
ATOM 620 C CA . SER A 1 82 ? -3.988 5.179 -0.936 1.00 80.12 82 SER A CA 1
ATOM 621 C C . SER A 1 82 ? -3.676 4.782 0.517 1.00 80.12 82 SER A C 1
ATOM 623 O O . SER A 1 82 ? -4.496 4.132 1.174 1.00 80.12 82 SER A O 1
ATOM 625 N N . VAL A 1 83 ? -2.567 5.274 1.086 1.00 82.88 83 VAL A N 1
ATOM 626 C CA . VAL A 1 83 ? -2.259 5.112 2.519 1.00 82.88 83 VAL A CA 1
ATOM 627 C C . VAL A 1 83 ? -3.276 5.848 3.389 1.00 82.88 83 VAL A C 1
ATOM 629 O O . VAL A 1 83 ? -3.797 5.271 4.346 1.00 82.88 83 VAL A O 1
ATOM 632 N N . ALA A 1 84 ? -3.618 7.092 3.046 1.00 82.62 84 ALA A N 1
ATOM 633 C CA . ALA A 1 84 ? -4.649 7.846 3.757 1.00 82.62 84 ALA A CA 1
ATOM 634 C C . ALA A 1 84 ? -6.028 7.163 3.680 1.00 82.62 84 ALA A C 1
ATOM 636 O O . ALA A 1 84 ? -6.777 7.151 4.661 1.00 82.62 84 ALA A O 1
ATOM 637 N N . TYR A 1 85 ? -6.363 6.553 2.544 1.00 85.25 85 TYR A N 1
ATOM 638 C CA . TYR A 1 85 ? -7.594 5.793 2.362 1.00 85.25 85 TYR A CA 1
ATOM 639 C C . TYR A 1 85 ? -7.627 4.543 3.248 1.00 85.25 85 TYR A C 1
ATOM 641 O O . TYR A 1 85 ? -8.622 4.310 3.938 1.00 85.25 85 TYR A O 1
ATOM 649 N N . MET A 1 86 ? -6.533 3.776 3.308 1.00 87.00 86 MET A N 1
ATOM 650 C CA . MET A 1 86 ? -6.417 2.638 4.224 1.00 87.00 86 MET A CA 1
ATOM 651 C C . MET A 1 86 ? -6.585 3.074 5.686 1.00 87.00 86 MET A C 1
ATOM 653 O O . MET A 1 86 ? -7.337 2.436 6.423 1.00 87.00 86 MET A O 1
ATOM 657 N N . ILE A 1 87 ? -5.938 4.169 6.105 1.00 88.94 87 ILE A N 1
ATOM 658 C CA . ILE A 1 87 ? -6.085 4.705 7.468 1.00 88.94 87 ILE A CA 1
ATOM 659 C C . ILE A 1 87 ? -7.559 5.027 7.752 1.00 88.94 87 ILE A C 1
ATOM 661 O O . ILE A 1 87 ? -8.087 4.614 8.784 1.00 88.94 87 ILE A O 1
ATOM 665 N N . ASN A 1 88 ? -8.252 5.687 6.819 1.00 88.81 88 ASN A N 1
ATOM 666 C CA . ASN A 1 88 ? -9.683 5.969 6.948 1.00 88.81 88 ASN A CA 1
ATOM 667 C C . ASN A 1 88 ? -10.530 4.691 7.043 1.00 88.81 88 ASN A C 1
ATOM 669 O O . ASN A 1 88 ? -11.467 4.642 7.840 1.00 88.81 88 ASN A O 1
ATOM 673 N N . CYS A 1 89 ? -10.208 3.644 6.279 1.00 88.50 89 CYS A N 1
ATOM 674 C CA . CYS A 1 89 ? -10.901 2.357 6.371 1.00 88.50 89 CYS A CA 1
ATOM 675 C C . CYS A 1 89 ? -10.739 1.720 7.756 1.00 88.50 89 CYS A C 1
ATOM 677 O O . CYS A 1 89 ? -11.724 1.257 8.330 1.00 88.50 89 CYS A O 1
ATOM 679 N N . VAL A 1 90 ? -9.529 1.756 8.322 1.00 91.06 90 VAL A N 1
ATOM 680 C CA . VAL A 1 90 ? -9.263 1.245 9.676 1.00 91.06 90 VAL A CA 1
ATOM 681 C C . VAL A 1 90 ? -10.024 2.058 10.725 1.00 91.06 90 VAL A C 1
ATOM 683 O O . VAL A 1 90 ? -10.722 1.477 11.553 1.00 91.06 90 VAL A O 1
ATOM 686 N N . VAL A 1 91 ? -9.981 3.393 10.656 1.00 91.44 91 VAL A N 1
ATOM 687 C CA . VAL A 1 91 ? -10.720 4.276 11.580 1.00 91.44 91 VAL A CA 1
ATOM 688 C C . VAL A 1 91 ? -12.226 4.007 11.521 1.00 91.44 91 VAL A C 1
ATOM 690 O O . VAL A 1 91 ? -12.873 3.867 12.560 1.00 91.44 91 VAL A O 1
ATOM 693 N N . ARG A 1 92 ? -12.791 3.871 10.315 1.00 91.00 92 ARG A N 1
ATOM 694 C CA . ARG A 1 92 ? -14.205 3.509 10.132 1.00 91.00 92 ARG A CA 1
ATOM 695 C C . ARG A 1 92 ? -14.515 2.123 10.693 1.00 91.00 92 ARG A C 1
ATOM 697 O O . ARG A 1 92 ? -15.561 1.960 11.316 1.00 91.00 92 ARG A O 1
ATOM 704 N N . GLY A 1 93 ? -13.628 1.148 10.501 1.00 91.75 93 GLY A N 1
ATOM 705 C CA . GLY A 1 93 ? -13.766 -0.207 11.040 1.00 91.75 93 GLY A CA 1
ATOM 706 C C . GLY A 1 93 ? -13.828 -0.228 12.568 1.00 91.75 93 GLY A C 1
ATOM 707 O O . GLY A 1 93 ? -14.712 -0.869 13.132 1.00 91.75 93 GLY A O 1
ATOM 708 N N . ILE A 1 94 ? -12.957 0.539 13.232 1.00 94.69 94 ILE A N 1
ATOM 709 C CA . ILE A 1 94 ? -12.983 0.702 14.694 1.00 94.69 94 ILE A CA 1
ATOM 710 C C . ILE A 1 94 ? -14.290 1.376 15.127 1.00 94.69 94 ILE A C 1
ATOM 712 O O . ILE A 1 94 ? -14.995 0.857 15.987 1.00 94.69 94 ILE A O 1
ATOM 716 N N . ASN A 1 95 ? -14.645 2.510 14.509 1.00 94.00 95 ASN A N 1
ATOM 717 C CA . ASN A 1 95 ? -15.825 3.290 14.897 1.00 94.00 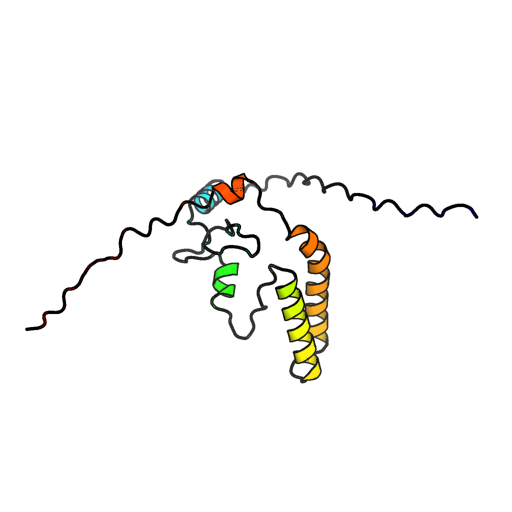95 ASN A CA 1
ATOM 718 C C . ASN A 1 95 ? -17.147 2.528 14.697 1.00 94.00 95 ASN A C 1
ATOM 720 O O . ASN A 1 95 ? -18.120 2.766 15.403 1.00 94.00 95 ASN A O 1
ATOM 724 N N . SER A 1 96 ? -17.189 1.621 13.723 1.00 93.38 96 SER A N 1
ATOM 725 C CA . SER A 1 96 ? -18.358 0.782 13.443 1.00 93.38 96 SER A CA 1
ATOM 726 C C . SER A 1 96 ? -18.392 -0.523 14.246 1.00 93.38 96 SER A C 1
ATOM 728 O O . SER A 1 96 ? -19.382 -1.244 14.167 1.00 93.38 96 SER A O 1
ATOM 730 N N . GLY A 1 97 ? -17.341 -0.836 15.012 1.00 91.06 97 GLY A N 1
ATOM 731 C CA . GLY A 1 97 ? -17.238 -2.067 15.802 1.00 91.06 97 GLY A CA 1
ATOM 732 C C . GLY A 1 97 ? -16.936 -3.334 14.992 1.00 91.06 97 GLY A C 1
ATOM 733 O O . GLY A 1 97 ? -16.886 -4.418 15.564 1.00 91.06 97 GLY A O 1
ATOM 734 N N . TYR A 1 98 ? -16.706 -3.221 13.680 1.00 88.75 98 TYR A N 1
ATOM 735 C CA . TYR A 1 98 ? -16.393 -4.360 12.804 1.00 88.75 98 TYR A CA 1
ATOM 736 C C . TYR A 1 98 ? -14.906 -4.742 12.797 1.00 88.75 98 TYR A C 1
ATOM 738 O O . TYR A 1 98 ? -14.522 -5.702 12.131 1.00 88.75 98 TYR A O 1
ATOM 746 N N . MET A 1 99 ? -14.055 -4.000 13.510 1.00 90.81 99 MET A N 1
ATOM 747 C CA . MET A 1 99 ? -12.620 -4.255 13.576 1.00 90.81 99 MET A CA 1
ATOM 748 C C . MET A 1 99 ? -12.136 -4.294 15.023 1.00 90.81 99 MET A C 1
ATOM 750 O O . MET A 1 99 ? -12.374 -3.370 15.796 1.00 90.81 99 MET A O 1
ATOM 754 N N . ASP A 1 100 ? -11.412 -5.359 15.364 1.00 93.25 100 ASP A N 1
ATOM 755 C CA . ASP A 1 100 ? -10.764 -5.492 16.665 1.00 93.25 100 ASP A CA 1
ATOM 756 C C . ASP A 1 100 ? -9.597 -4.499 16.823 1.00 93.25 100 ASP A C 1
ATOM 758 O O . ASP A 1 100 ? -8.838 -4.236 15.882 1.00 93.25 100 ASP A O 1
ATOM 762 N N . LEU A 1 101 ? -9.414 -3.986 18.041 1.00 91.94 101 LEU A N 1
ATOM 763 C CA . LEU A 1 101 ? -8.394 -2.984 18.357 1.00 91.94 101 LEU A CA 1
ATOM 764 C C . LEU A 1 101 ? -6.970 -3.507 18.139 1.00 91.94 101 LEU A C 1
ATOM 766 O O . LEU A 1 101 ? -6.097 -2.743 17.711 1.00 91.94 101 LEU A O 1
ATOM 770 N N . ARG A 1 102 ? -6.709 -4.797 18.394 1.00 92.38 102 ARG A N 1
ATOM 771 C CA . ARG A 1 102 ? -5.376 -5.377 18.174 1.00 92.38 102 ARG A CA 1
ATOM 772 C C . ARG A 1 102 ? -5.040 -5.403 16.686 1.00 92.38 102 ARG A C 1
ATOM 774 O O . ARG A 1 102 ? -3.958 -4.956 16.307 1.00 92.38 102 ARG A O 1
ATOM 781 N N . ALA A 1 103 ? -5.974 -5.864 15.855 1.00 88.06 103 ALA A N 1
ATOM 782 C CA . ALA A 1 103 ? -5.814 -5.874 14.402 1.00 88.06 103 ALA A CA 1
ATOM 783 C C . ALA A 1 103 ? -5.637 -4.451 13.847 1.00 88.06 103 ALA A C 1
ATOM 785 O O . ALA A 1 103 ? -4.715 -4.196 13.069 1.00 88.06 103 ALA A O 1
ATOM 786 N N . ALA A 1 104 ? -6.459 -3.506 14.310 1.00 92.06 104 ALA A N 1
ATOM 787 C CA . ALA A 1 104 ? -6.359 -2.109 13.911 1.00 92.06 104 ALA A CA 1
ATOM 788 C C . ALA A 1 104 ? -4.997 -1.490 14.268 1.00 92.06 104 ALA A C 1
ATOM 790 O O . ALA A 1 104 ? -4.397 -0.798 13.445 1.00 92.06 104 ALA A O 1
ATOM 791 N N . THR A 1 105 ? -4.469 -1.785 15.460 1.00 92.25 105 THR A N 1
ATOM 792 C CA . THR A 1 105 ? -3.150 -1.298 15.895 1.00 92.25 105 THR A CA 1
ATOM 793 C C . THR A 1 105 ? -2.037 -1.813 14.983 1.00 92.25 105 THR A C 1
ATOM 795 O O . THR A 1 105 ? -1.176 -1.037 14.568 1.00 92.25 105 THR A O 1
ATOM 798 N N . SER A 1 106 ? -2.068 -3.098 14.611 1.00 90.88 106 SER A N 1
ATOM 799 C CA . SER A 1 106 ? -1.094 -3.671 13.673 1.00 90.88 106 SER A CA 1
ATOM 800 C C . SER A 1 106 ? -1.157 -3.019 12.288 1.00 90.88 106 SER A C 1
ATOM 802 O O . SER A 1 106 ? -0.111 -2.719 11.711 1.00 90.88 106 SER A O 1
ATOM 804 N N . LEU A 1 107 ? -2.360 -2.749 11.768 1.00 87.88 107 LEU A N 1
ATOM 805 C CA . LEU A 1 107 ? -2.543 -2.099 10.465 1.00 87.88 107 LEU A CA 1
ATOM 806 C C . LEU A 1 107 ? -2.074 -0.639 10.472 1.00 87.88 107 LEU A C 1
ATOM 808 O O . LEU A 1 107 ? -1.367 -0.214 9.560 1.00 87.88 107 LEU A O 1
ATOM 812 N N . LEU A 1 108 ? -2.408 0.123 11.516 1.00 89.38 108 LEU A N 1
ATOM 813 C CA . LEU A 1 108 ? -1.949 1.507 11.659 1.00 89.38 108 LEU A CA 1
ATOM 814 C C . LEU A 1 108 ? -0.432 1.584 11.835 1.00 89.38 108 LEU A C 1
ATOM 816 O O . LEU A 1 108 ? 0.201 2.477 11.276 1.00 89.38 108 LEU A O 1
ATOM 820 N N . TYR A 1 109 ? 0.169 0.633 12.551 1.00 90.00 109 TYR A N 1
ATOM 821 C CA . TYR A 1 109 ? 1.621 0.555 12.671 1.00 90.00 109 TYR A CA 1
ATOM 822 C C . TYR A 1 109 ? 2.292 0.268 11.320 1.00 90.00 109 TYR A C 1
ATOM 824 O O . TYR A 1 109 ? 3.273 0.922 10.962 1.00 90.00 109 TYR A O 1
ATOM 832 N N . ALA A 1 110 ? 1.742 -0.652 10.520 1.00 84.56 110 ALA A N 1
ATOM 833 C CA . ALA A 1 110 ? 2.222 -0.883 9.158 1.00 84.56 110 ALA A CA 1
ATOM 834 C C . ALA A 1 110 ? 2.105 0.390 8.296 1.00 84.56 110 ALA A C 1
ATOM 836 O O . ALA A 1 110 ? 3.070 0.777 7.638 1.00 84.56 110 ALA A O 1
ATOM 837 N N . ALA A 1 111 ? 0.970 1.095 8.375 1.00 83.38 111 ALA A N 1
ATOM 838 C CA . ALA A 1 111 ? 0.747 2.363 7.679 1.00 83.38 111 ALA A CA 1
ATOM 839 C C . ALA A 1 111 ? 1.788 3.432 8.045 1.00 83.38 111 ALA A C 1
ATOM 841 O O . ALA A 1 111 ? 2.329 4.103 7.169 1.00 83.38 111 ALA A O 1
ATOM 842 N N . GLN A 1 112 ? 2.105 3.572 9.335 1.00 84.50 112 GLN A N 1
ATOM 843 C CA . GLN A 1 112 ? 3.087 4.542 9.830 1.00 84.50 112 GLN A CA 1
ATOM 844 C C . GLN A 1 112 ? 4.484 4.303 9.252 1.00 84.50 112 GLN A C 1
ATOM 846 O O . GLN A 1 112 ? 5.160 5.261 8.878 1.00 84.50 112 GLN A O 1
ATOM 851 N N . ASN A 1 113 ? 4.898 3.040 9.116 1.00 82.62 113 ASN A N 1
ATOM 852 C CA . ASN A 1 113 ? 6.184 2.686 8.509 1.00 82.62 113 ASN A CA 1
ATOM 853 C C . ASN A 1 113 ? 6.255 3.047 7.013 1.00 82.62 113 ASN A C 1
ATOM 855 O O . ASN A 1 113 ? 7.345 3.276 6.491 1.00 82.62 113 ASN A O 1
ATOM 859 N N . MET A 1 114 ? 5.110 3.163 6.333 1.00 75.19 114 MET A N 1
ATOM 860 C CA . MET A 1 114 ? 5.047 3.580 4.929 1.00 75.19 114 MET A CA 1
ATOM 861 C C . MET A 1 114 ? 5.179 5.099 4.749 1.00 75.19 114 MET A C 1
ATOM 863 O O . MET A 1 114 ? 5.640 5.542 3.705 1.00 75.19 114 MET A O 1
ATOM 867 N N . ILE A 1 115 ? 4.844 5.919 5.750 1.00 74.38 115 ILE A N 1
ATOM 868 C CA . ILE A 1 115 ? 4.904 7.393 5.665 1.00 74.38 115 ILE A CA 1
ATOM 869 C C . ILE A 1 115 ? 6.284 7.943 5.246 1.00 74.38 115 ILE A C 1
ATOM 871 O O . ILE A 1 115 ? 6.330 8.781 4.342 1.00 74.38 115 ILE A O 1
ATOM 875 N N . PRO A 1 116 ? 7.422 7.524 5.837 1.00 71.19 116 PRO A N 1
ATOM 876 C CA . PRO A 1 116 ? 8.733 7.968 5.360 1.00 71.19 116 PRO A CA 1
ATOM 877 C C . PRO A 1 116 ? 9.035 7.465 3.941 1.00 71.19 116 PRO A C 1
ATOM 879 O O . PRO A 1 116 ? 9.699 8.169 3.179 1.00 71.19 116 PRO A O 1
ATOM 882 N N . LEU A 1 117 ? 8.502 6.296 3.568 1.00 67.75 117 LEU A N 1
ATOM 883 C CA . LEU A 1 117 ? 8.641 5.724 2.232 1.00 67.75 117 LEU A CA 1
ATOM 884 C C . LEU A 1 117 ? 7.831 6.507 1.193 1.00 67.75 117 LEU A C 1
ATOM 886 O O . LEU A 1 117 ? 8.295 6.653 0.074 1.00 67.75 117 LEU A O 1
ATOM 890 N N . LEU A 1 118 ? 6.689 7.104 1.550 1.00 66.75 118 LEU A N 1
ATOM 891 C CA . LEU A 1 118 ? 5.882 7.923 0.632 1.00 66.75 118 LEU A CA 1
ATOM 892 C C . LEU A 1 118 ? 6.661 9.107 0.036 1.00 66.75 118 LEU A C 1
ATOM 894 O O . LEU A 1 118 ? 6.478 9.431 -1.134 1.00 66.75 118 LEU A O 1
ATOM 898 N N . LYS A 1 119 ? 7.583 9.713 0.798 1.00 62.56 119 LYS A N 1
ATOM 899 C CA . LYS A 1 119 ? 8.485 10.761 0.276 1.00 62.56 119 LYS A CA 1
ATOM 900 C C . LYS A 1 119 ? 9.478 10.228 -0.763 1.00 62.56 119 LYS A C 1
ATOM 902 O O . LYS A 1 119 ? 9.982 11.001 -1.565 1.00 62.56 119 LYS A O 1
ATOM 907 N N . GLN A 1 120 ? 9.770 8.930 -0.720 1.00 59.34 120 GLN A N 1
ATOM 908 C CA . GLN A 1 120 ? 10.650 8.225 -1.655 1.00 59.34 120 GLN A CA 1
ATOM 909 C C . GLN A 1 120 ? 9.874 7.533 -2.788 1.00 59.34 120 GLN A C 1
ATOM 911 O O . GLN A 1 120 ? 10.457 7.252 -3.827 1.00 59.34 120 GLN A O 1
ATOM 916 N N . LEU A 1 121 ? 8.575 7.266 -2.601 1.00 57.12 121 LEU A N 1
ATOM 917 C CA . LEU A 1 121 ? 7.663 6.730 -3.619 1.00 57.12 121 LEU A CA 1
ATOM 918 C C . LEU A 1 121 ? 7.262 7.798 -4.650 1.00 57.12 121 LEU A C 1
ATOM 920 O O . LEU A 1 121 ? 6.941 7.443 -5.780 1.00 57.12 121 LEU A O 1
ATOM 924 N N . TYR A 1 122 ? 7.419 9.089 -4.322 1.00 54.56 122 TYR A N 1
ATOM 925 C CA . TYR A 1 122 ? 7.656 10.163 -5.302 1.00 54.56 122 TYR A CA 1
ATOM 926 C C . TYR A 1 122 ? 9.073 10.050 -5.897 1.00 54.56 122 TYR A C 1
ATOM 928 O O . TYR A 1 122 ? 9.880 10.977 -5.833 1.00 54.56 122 TYR A O 1
ATOM 936 N N . LEU A 1 123 ? 9.417 8.884 -6.444 1.00 54.09 123 LEU A N 1
ATOM 937 C CA . LEU A 1 123 ? 10.562 8.796 -7.332 1.00 54.09 123 LEU A CA 1
ATOM 938 C C . LEU A 1 123 ? 10.092 9.387 -8.660 1.00 54.09 123 LEU A C 1
ATOM 940 O O . LEU A 1 123 ? 9.242 8.792 -9.333 1.00 54.09 123 LEU A O 1
ATOM 944 N N . GLU A 1 124 ? 10.609 10.570 -8.996 1.00 54.94 124 GLU A N 1
ATOM 945 C CA . GLU A 1 124 ? 10.579 11.050 -10.375 1.00 54.94 124 GLU A CA 1
ATOM 946 C C . GLU A 1 124 ? 11.063 9.893 -11.257 1.00 54.94 124 GLU A C 1
ATOM 948 O O . GLU A 1 124 ? 12.127 9.327 -10.965 1.00 54.94 124 GLU A O 1
ATOM 953 N N . PRO A 1 125 ? 10.281 9.499 -12.274 1.00 56.84 125 PRO A N 1
ATOM 954 C CA . PRO A 1 125 ? 10.716 8.488 -13.219 1.00 56.84 125 PRO A CA 1
ATOM 955 C C . PRO A 1 125 ? 12.100 8.859 -13.745 1.00 56.84 125 PRO A C 1
ATOM 957 O O . PRO A 1 125 ? 12.309 10.007 -14.158 1.00 56.84 125 PRO A O 1
ATOM 960 N N . SER A 1 126 ? 13.051 7.927 -13.772 1.00 58.72 126 SER A N 1
ATOM 961 C CA . SER A 1 126 ? 14.258 8.205 -14.552 1.00 58.72 126 SER A CA 1
ATOM 962 C C . SER A 1 126 ? 13.876 8.351 -16.034 1.00 58.72 126 SER A C 1
ATOM 964 O O . SER A 1 126 ? 12.879 7.790 -16.497 1.00 58.72 126 SER A O 1
ATOM 966 N N . GLN A 1 127 ? 14.663 9.104 -16.808 1.00 54.72 127 GLN A N 1
ATOM 967 C CA . GLN A 1 127 ? 14.418 9.239 -18.251 1.00 54.72 127 GLN A CA 1
ATOM 968 C C . GLN A 1 127 ? 14.395 7.870 -18.959 1.00 54.72 127 GLN A C 1
ATOM 970 O O . GLN A 1 127 ? 13.607 7.670 -19.880 1.00 54.72 127 GLN A O 1
ATOM 975 N N . ASP A 1 128 ? 15.176 6.908 -18.462 1.00 58.16 128 ASP A N 1
ATOM 976 C CA . ASP A 1 128 ? 15.209 5.532 -18.966 1.00 58.16 128 ASP A CA 1
ATOM 977 C C . ASP A 1 128 ? 13.905 4.765 -18.670 1.00 58.16 128 ASP A C 1
ATOM 979 O O . ASP A 1 128 ? 13.440 3.974 -19.491 1.00 58.16 128 ASP A O 1
ATOM 983 N N . GLU A 1 129 ? 13.275 5.015 -17.516 1.00 61.88 129 GLU A N 1
ATOM 984 C CA . GLU A 1 129 ? 11.996 4.402 -17.132 1.00 61.88 129 GLU A CA 1
ATOM 985 C C . GLU A 1 129 ? 10.812 4.932 -17.955 1.00 61.88 129 GLU A C 1
ATOM 987 O O . GLU A 1 129 ? 9.877 4.180 -18.239 1.00 61.88 129 GLU A O 1
ATOM 992 N N . LEU A 1 130 ? 10.858 6.204 -18.365 1.00 60.59 130 LEU A N 1
ATOM 993 C CA . LEU A 1 130 ? 9.870 6.813 -1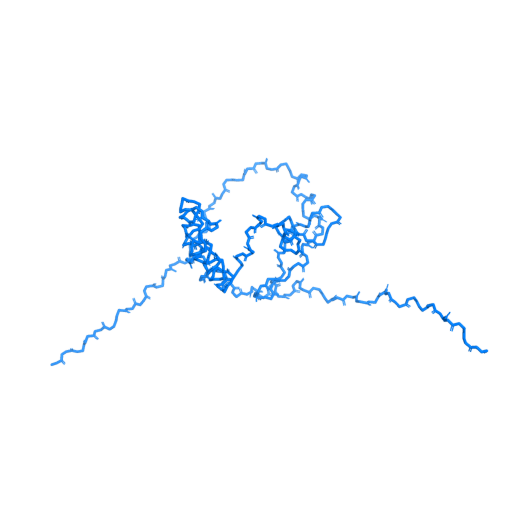9.265 1.00 60.59 130 LEU A CA 1
ATOM 994 C C . LEU A 1 130 ? 10.031 6.329 -20.712 1.00 60.59 130 LEU A C 1
ATOM 996 O O . LEU A 1 130 ? 9.035 6.148 -21.411 1.00 60.59 130 LEU A O 1
ATOM 1000 N N . ALA A 1 131 ? 11.269 6.092 -21.156 1.00 53.19 131 ALA A N 1
ATOM 1001 C CA . ALA A 1 131 ? 11.569 5.658 -22.519 1.00 53.19 131 ALA A CA 1
ATOM 1002 C C . ALA A 1 131 ? 11.149 4.203 -22.809 1.00 53.19 131 ALA A C 1
ATOM 1004 O O . ALA A 1 131 ? 10.877 3.867 -23.957 1.00 53.19 131 ALA A O 1
ATOM 1005 N N . GLY A 1 132 ? 11.044 3.344 -21.786 1.00 50.44 132 GLY A N 1
ATOM 1006 C CA . GLY A 1 132 ? 10.632 1.936 -21.924 1.00 50.44 132 GLY A CA 1
ATOM 1007 C C . GLY A 1 132 ? 9.125 1.699 -22.128 1.00 50.44 132 GLY A C 1
ATOM 1008 O O . GLY A 1 132 ? 8.674 0.547 -22.150 1.00 50.44 132 GLY A O 1
ATOM 1009 N N . ALA A 1 133 ? 8.318 2.756 -22.244 1.00 51.16 133 ALA A N 1
ATOM 1010 C CA . ALA A 1 133 ? 6.926 2.660 -22.666 1.00 51.16 133 ALA A CA 1
ATOM 1011 C C . ALA A 1 133 ? 6.860 2.518 -24.196 1.00 51.16 133 ALA A C 1
ATOM 1013 O O . ALA A 1 133 ? 6.562 3.473 -24.905 1.00 51.16 133 ALA A O 1
ATOM 1014 N N . GLU A 1 134 ? 7.149 1.318 -24.704 1.00 46.16 134 GLU A N 1
ATOM 1015 C CA . GLU A 1 134 ? 6.892 0.979 -26.110 1.00 46.16 134 GLU A CA 1
ATOM 1016 C C . GLU A 1 134 ? 5.440 1.354 -26.475 1.00 46.16 134 GLU A C 1
ATOM 1018 O O . GLU A 1 134 ? 4.527 1.009 -25.702 1.00 46.16 134 GLU A O 1
ATOM 1023 N N . PRO A 1 135 ? 5.208 2.048 -27.607 1.00 43.16 135 PRO A N 1
ATOM 1024 C CA . PRO A 1 135 ? 3.870 2.408 -28.047 1.00 43.16 135 PRO A CA 1
ATOM 1025 C C . PRO A 1 135 ? 3.032 1.143 -28.237 1.00 43.16 135 PRO A C 1
ATOM 1027 O O . PRO A 1 135 ? 3.480 0.141 -28.796 1.00 43.16 135 PRO A O 1
ATOM 1030 N N . GLU A 1 136 ? 1.808 1.191 -27.727 1.00 47.81 136 GLU A N 1
ATOM 1031 C CA . GLU A 1 136 ? 0.807 0.150 -27.898 1.00 47.81 136 GLU A CA 1
ATOM 1032 C C . GLU A 1 136 ? 0.526 -0.011 -29.398 1.00 47.81 136 GLU A C 1
ATOM 1034 O O . GLU A 1 136 ? -0.032 0.871 -30.047 1.00 47.81 136 GLU A O 1
ATOM 1039 N N . ASN A 1 137 ? 0.992 -1.112 -29.987 1.00 42.06 137 ASN A N 1
ATOM 1040 C CA . ASN A 1 137 ? 0.608 -1.476 -31.341 1.00 42.06 137 ASN A CA 1
ATOM 1041 C C . ASN A 1 137 ? -0.777 -2.133 -31.281 1.00 42.06 137 ASN A C 1
ATOM 1043 O O . ASN A 1 137 ? -0.885 -3.358 -31.275 1.00 42.06 137 ASN A O 1
ATOM 1047 N N . ASP A 1 138 ? -1.828 -1.312 -31.235 1.00 40.88 138 ASP A N 1
ATOM 1048 C CA . ASP A 1 138 ? -3.240 -1.726 -31.332 1.00 40.88 138 ASP A CA 1
ATOM 1049 C C . ASP A 1 138 ? -3.659 -2.146 -32.757 1.00 40.88 138 ASP A C 1
ATOM 1051 O O . ASP A 1 138 ? -4.840 -2.191 -33.105 1.00 40.88 138 ASP A O 1
ATOM 1055 N N . ALA A 1 139 ? -2.708 -2.488 -33.624 1.00 44.47 139 ALA A N 1
ATOM 1056 C CA . ALA A 1 139 ? -3.002 -3.022 -34.943 1.00 44.4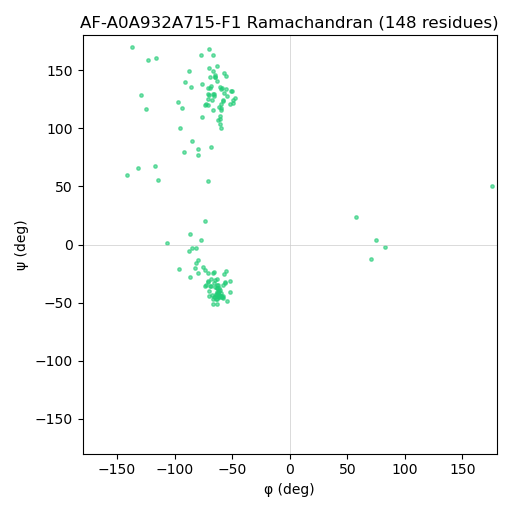7 139 ALA A CA 1
ATOM 1057 C C . ALA A 1 139 ? -3.052 -4.556 -34.904 1.00 44.47 139 ALA A C 1
ATOM 1059 O O . ALA A 1 139 ? -2.075 -5.188 -35.293 1.00 44.47 139 ALA A O 1
ATOM 1060 N N . ALA A 1 140 ? -4.169 -5.144 -34.444 1.00 44.88 140 ALA A N 1
ATOM 1061 C CA . ALA A 1 140 ? -4.708 -6.415 -34.976 1.00 44.88 140 ALA A CA 1
ATOM 1062 C C . ALA A 1 140 ? -5.950 -6.959 -34.228 1.00 44.88 140 ALA A C 1
ATOM 1064 O O . ALA A 1 140 ? -5.984 -8.141 -33.924 1.00 44.88 140 ALA A O 1
ATOM 1065 N N . GLU A 1 141 ? -7.010 -6.179 -33.992 1.00 41.56 141 GLU A N 1
ATOM 1066 C CA . GLU A 1 141 ? -8.360 -6.761 -33.803 1.00 41.56 141 GLU A CA 1
ATOM 1067 C C . GLU A 1 141 ? -9.438 -5.889 -34.474 1.00 41.56 141 GLU A C 1
ATOM 1069 O O . GLU A 1 141 ? -10.367 -5.402 -33.848 1.00 41.56 141 GLU A O 1
ATOM 1074 N N . ASN A 1 142 ? -9.323 -5.694 -35.791 1.00 39.78 142 ASN A N 1
ATOM 1075 C CA . ASN A 1 142 ? -10.460 -5.324 -36.644 1.00 39.78 142 ASN A CA 1
ATOM 1076 C C . ASN A 1 142 ? -10.694 -6.446 -37.663 1.00 39.78 142 ASN A C 1
ATOM 1078 O O . ASN A 1 142 ? -10.455 -6.297 -38.859 1.00 39.78 142 ASN A O 1
ATOM 1082 N N . GLY A 1 143 ? -11.126 -7.606 -37.167 1.00 37.19 143 GLY A N 1
ATOM 1083 C CA . GLY A 1 143 ? -11.744 -8.644 -37.987 1.00 37.19 143 GLY A CA 1
ATOM 1084 C C . GLY A 1 143 ? -13.227 -8.329 -38.133 1.00 37.19 143 GLY A C 1
ATOM 1085 O O . GLY A 1 143 ? -14.028 -8.730 -37.292 1.00 37.19 143 GLY A O 1
ATOM 1086 N N . GLY A 1 144 ? -13.582 -7.561 -39.163 1.00 36.31 144 GLY A N 1
ATOM 1087 C CA . GLY A 1 144 ? -14.970 -7.269 -39.503 1.00 36.31 144 GLY A CA 1
ATOM 1088 C C . GLY A 1 144 ? -15.739 -8.551 -39.814 1.00 36.31 144 GLY A C 1
ATOM 1089 O O . GLY A 1 144 ? -15.432 -9.248 -40.776 1.00 36.31 144 GLY A O 1
ATOM 1090 N N . ALA A 1 145 ? -16.754 -8.846 -39.007 1.00 37.59 145 ALA A N 1
ATOM 1091 C CA . ALA A 1 145 ? -17.844 -9.724 -39.399 1.00 37.59 145 ALA A CA 1
ATOM 1092 C C . ALA A 1 145 ? -18.980 -8.832 -39.917 1.00 37.59 145 ALA A C 1
ATOM 1094 O O . ALA A 1 145 ? -19.707 -8.214 -39.137 1.00 37.59 145 ALA A O 1
ATOM 1095 N N . GLU A 1 146 ? -19.088 -8.721 -41.240 1.00 39.91 146 GLU A N 1
ATOM 1096 C CA . GLU A 1 146 ? -20.239 -8.119 -41.910 1.00 39.91 146 GLU A CA 1
ATOM 1097 C C . GLU A 1 146 ? -21.517 -8.876 -41.515 1.00 39.91 146 GLU A C 1
ATOM 1099 O O . GLU A 1 146 ? -21.625 -10.090 -41.687 1.00 39.91 146 GLU A O 1
ATOM 1104 N N . ILE A 1 147 ? -22.498 -8.153 -40.973 1.00 47.53 147 ILE A N 1
ATOM 1105 C CA . ILE A 1 147 ? -23.856 -8.657 -40.751 1.00 47.53 147 ILE A CA 1
ATOM 1106 C C . ILE A 1 147 ? -24.678 -8.247 -41.981 1.00 47.53 147 ILE A C 1
ATOM 1108 O O . ILE A 1 147 ? -24.835 -7.043 -42.205 1.00 47.53 147 ILE A O 1
ATOM 1112 N N . PRO A 1 148 ? -25.227 -9.183 -42.777 1.00 43.97 148 PRO A N 1
ATOM 1113 C CA . PRO A 1 148 ? -26.002 -8.825 -43.955 1.00 43.97 148 PRO A CA 1
ATOM 1114 C C . PRO A 1 148 ? -27.337 -8.196 -43.535 1.00 43.97 148 PRO A C 1
ATOM 1116 O O . PRO A 1 148 ? -28.087 -8.760 -42.735 1.00 43.97 148 PRO A O 1
ATOM 1119 N N . ARG A 1 149 ? -27.649 -7.024 -44.096 1.00 45.78 149 ARG A N 1
ATOM 1120 C CA . ARG A 1 149 ? -28.999 -6.449 -44.113 1.00 45.78 149 ARG A CA 1
ATOM 1121 C C . ARG A 1 149 ? -29.385 -6.154 -45.561 1.00 45.78 149 ARG A C 1
ATOM 1123 O O . ARG A 1 149 ? -28.793 -5.256 -46.146 1.00 45.78 149 ARG A O 1
ATOM 1130 N N . GLY A 1 150 ? -30.427 -6.836 -46.043 1.00 43.34 150 GLY A N 1
ATOM 1131 C CA . GLY A 1 150 ? -31.189 -6.472 -47.245 1.00 43.34 150 GLY A CA 1
ATOM 1132 C C . GLY A 1 150 ? -30.677 -7.085 -48.530 1.00 43.34 150 GLY A C 1
ATOM 1133 O O . GLY A 1 150 ? -29.717 -6.522 -49.088 1.00 43.34 150 GLY A O 1
#

Solvent-accessible surface area (backbone atoms only — not comparable to full-atom values): 9765 Å² total; per-residue (Å²): 137,81,84,81,80,77,82,78,78,78,78,76,74,78,81,74,83,72,86,72,78,85,70,88,64,60,65,67,62,53,52,53,51,68,72,37,60,53,16,70,52,64,41,96,77,71,37,60,66,69,43,49,26,38,91,99,48,64,25,18,73,68,56,46,42,61,81,57,62,56,99,83,55,78,75,67,70,79,46,67,67,38,45,52,49,51,53,51,52,47,53,50,27,47,78,68,66,80,38,57,69,70,62,46,50,56,52,54,53,55,53,57,68,42,56,73,45,45,70,58,60,66,52,76,66,51,74,70,57,62,65,70,63,71,78,83,79,80,83,82,81,82,81,82,79,85,76,92,77,135

Secondary structure (DSSP, 8-state):
-PPPPPP----PPPPPPP--------HHHHHHHHHSPBP-PBPTTS-B--SBPPTT-SS-HHHHHHHS--TTPPPP--SHHHHHHHHHHHHHHHHTT-S-HHHHHHHHHHHHHHHHHHHHH--PPPHHHHHT-------S-----PPP--

Sequence (150 aa):
MSPSAAPVLATVPKPQPIPVPARPVGAERVNSANAAPRCRHQKVNGVRCGSPAVHHRKYCYYHEKFYSPNANDIPCLEDANSVAYMINCVVRGINSGYMDLRAATSLLYAAQNMIPLLKQLYLEPSQDELAGAEPENDAAENGGAEIPRG